Protein AF-A0A7I9VSR7-F1 (afdb_monomer)

Secondary structure (DSSP, 8-state):
-HHHHHHHHHHHHHHHHHTT-HHHHHHHHHHHHHHHHHHHHTTPPPPHHHHHHHHHHHHHHHHHHHHHHHHHHHHHHHHHHHHHHHHHHT--

Solvent-accessible surface area (backbone atoms only — not comparable to full-atom values): 4856 Å² total; per-residue (Å²): 108,66,62,57,53,34,45,53,19,38,52,48,17,33,53,20,33,72,71,68,34,62,69,5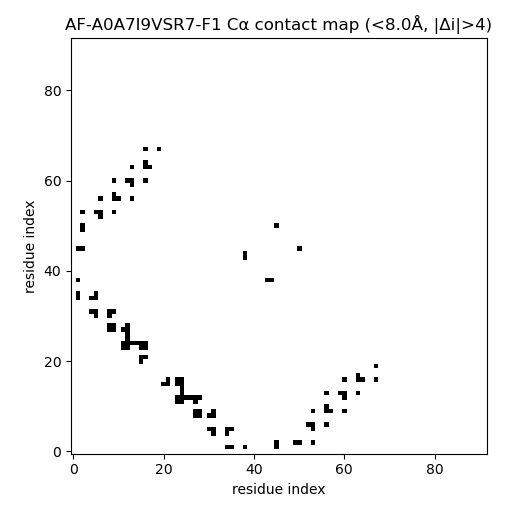4,20,51,52,21,49,53,50,27,51,49,47,51,52,53,31,58,77,69,67,61,79,79,51,73,70,55,49,53,55,46,50,53,41,49,53,49,33,53,53,34,50,51,51,51,48,51,54,49,53,52,50,50,52,51,52,52,49,52,52,50,52,54,53,59,72,68,52,132

pLDDT: mean 81.01, std 5.46, range [55.56, 88.75]

Radius of gyration: 19.35 Å; Cα contacts (8 Å, |Δi|>4): 62; chains: 1; bounding box: 49×17×58 Å

Sequence (92 aa):
MIAEALAGALERAATALEAGDAPGAAAAMGEASRACQEAEARGERVAPAALAELTALHARCGQSAARARATLEQALESAGAARRAVSAYRRP

Organism: NCBI:txid2590199

Structure (mmCIF, N/CA/C/O backbone):
data_AF-A0A7I9VSR7-F1
#
_entry.id   AF-A0A7I9VSR7-F1
#
loop_
_atom_site.group_PDB
_atom_site.id
_atom_site.type_symbol
_atom_site.label_atom_id
_atom_site.label_alt_id
_atom_site.label_comp_id
_atom_site.label_asym_id
_atom_site.label_entity_id
_atom_site.label_seq_id
_atom_site.pdbx_PDB_ins_code
_atom_site.Cartn_x
_atom_site.Cartn_y
_atom_site.Cartn_z
_atom_site.occupancy
_atom_site.B_iso_or_equiv
_atom_site.auth_seq_id
_atom_site.auth_comp_id
_atom_site.auth_asym_id
_atom_site.auth_atom_id
_atom_site.pdbx_PDB_model_num
ATOM 1 N N . MET A 1 1 ? -13.933 8.492 13.724 1.00 64.12 1 MET A N 1
ATOM 2 C CA . MET A 1 1 ? -12.853 9.472 13.489 1.00 64.12 1 MET A CA 1
ATOM 3 C C . MET A 1 1 ? -11.544 8.839 13.034 1.00 64.12 1 MET A C 1
ATOM 5 O O . MET A 1 1 ? -11.220 9.016 11.870 1.00 64.12 1 MET A O 1
ATOM 9 N N . ILE A 1 2 ? -10.796 8.085 13.853 1.00 74.12 2 ILE A N 1
ATOM 10 C CA . ILE A 1 2 ? -9.491 7.548 13.398 1.00 74.12 2 ILE A CA 1
ATOM 11 C C . ILE A 1 2 ? -9.615 6.511 12.278 1.00 74.12 2 ILE A C 1
ATOM 13 O O . ILE A 1 2 ? -8.879 6.590 11.300 1.00 74.12 2 ILE A O 1
ATOM 17 N N . ALA A 1 3 ? -10.583 5.596 12.372 1.00 74.44 3 ALA A N 1
ATOM 18 C CA . ALA A 1 3 ? -10.827 4.601 11.327 1.00 74.44 3 ALA A CA 1
ATOM 19 C C . ALA A 1 3 ? -11.147 5.233 9.959 1.00 74.44 3 ALA A C 1
ATOM 21 O O . ALA A 1 3 ? -10.636 4.776 8.945 1.00 74.44 3 ALA A O 1
ATOM 22 N N . GLU A 1 4 ? -11.929 6.316 9.935 1.00 79.38 4 GLU A N 1
ATOM 23 C CA . GLU A 1 4 ? -12.299 7.026 8.701 1.00 79.38 4 GLU A CA 1
ATOM 24 C C . GLU A 1 4 ? -11.103 7.771 8.099 1.00 79.38 4 GLU A C 1
ATOM 26 O O . GLU A 1 4 ? -10.889 7.727 6.889 1.00 79.38 4 GLU A O 1
ATOM 31 N N . ALA A 1 5 ? -10.287 8.418 8.940 1.00 80.25 5 ALA A N 1
ATOM 32 C CA . ALA A 1 5 ? -9.072 9.096 8.494 1.00 80.25 5 ALA A CA 1
ATOM 33 C C . ALA A 1 5 ? -8.065 8.106 7.887 1.00 80.25 5 ALA A C 1
ATOM 35 O O . ALA A 1 5 ? -7.487 8.375 6.832 1.00 80.25 5 ALA A O 1
ATOM 36 N N . LEU A 1 6 ? -7.897 6.941 8.521 1.00 82.69 6 LEU A N 1
ATOM 37 C CA . LEU A 1 6 ? -7.026 5.878 8.030 1.00 82.69 6 LEU A CA 1
ATOM 38 C C . LEU A 1 6 ? -7.563 5.237 6.748 1.00 82.69 6 LEU A C 1
ATOM 40 O O . LEU A 1 6 ? -6.800 5.041 5.806 1.00 82.69 6 LEU A O 1
ATOM 44 N N . ALA A 1 7 ? -8.865 4.949 6.690 1.00 83.81 7 ALA A N 1
ATOM 45 C CA . ALA A 1 7 ? -9.499 4.393 5.501 1.00 83.81 7 ALA A CA 1
ATOM 46 C C . ALA A 1 7 ? -9.342 5.343 4.305 1.00 83.81 7 ALA A C 1
ATOM 48 O O . ALA A 1 7 ? -8.869 4.925 3.250 1.00 83.81 7 ALA A O 1
ATOM 49 N N . GLY A 1 8 ? -9.612 6.638 4.498 1.00 84.69 8 GLY A N 1
ATOM 50 C CA . GLY A 1 8 ? -9.444 7.645 3.452 1.00 84.69 8 GLY A CA 1
ATOM 51 C C . GLY A 1 8 ? -7.991 7.810 2.993 1.00 84.69 8 GLY A C 1
ATOM 52 O O . GLY A 1 8 ? -7.736 7.979 1.802 1.00 84.69 8 GLY A O 1
ATOM 53 N N . ALA A 1 9 ? -7.022 7.733 3.909 1.00 85.62 9 ALA A N 1
ATOM 54 C CA . ALA A 1 9 ? -5.605 7.789 3.557 1.00 85.62 9 ALA A CA 1
ATOM 55 C C . ALA A 1 9 ? -5.154 6.542 2.773 1.00 85.62 9 ALA A C 1
ATOM 57 O O . ALA A 1 9 ? -4.475 6.664 1.753 1.00 85.62 9 ALA A O 1
ATOM 58 N N . LEU A 1 10 ? -5.577 5.343 3.186 1.00 85.25 10 LEU A N 1
ATOM 59 C CA . LEU A 1 10 ? -5.268 4.108 2.462 1.00 85.25 10 LEU A CA 1
ATOM 60 C C . LEU A 1 10 ? -5.948 4.059 1.085 1.00 85.25 10 LEU A C 1
ATOM 62 O O . LEU A 1 10 ? -5.348 3.585 0.123 1.00 85.25 10 LEU A O 1
ATOM 66 N N . GLU A 1 11 ? -7.165 4.582 0.956 1.00 88.56 11 GLU A N 1
ATOM 67 C CA . GLU A 1 11 ? -7.875 4.645 -0.322 1.00 88.56 11 GLU A CA 1
ATOM 68 C C . GLU A 1 11 ? -7.206 5.613 -1.310 1.00 88.56 11 GLU A C 1
ATOM 70 O O . GLU A 1 11 ? -6.998 5.266 -2.480 1.00 88.56 11 GLU A O 1
ATOM 75 N N . ARG A 1 12 ? -6.768 6.789 -0.835 1.00 86.56 12 ARG A N 1
ATOM 76 C CA . ARG A 1 12 ? -5.950 7.715 -1.637 1.00 86.56 12 ARG A CA 1
ATOM 77 C C . ARG A 1 12 ? -4.640 7.070 -2.075 1.00 86.56 12 ARG A C 1
ATOM 79 O O . ARG A 1 12 ? -4.258 7.198 -3.235 1.00 86.56 12 ARG A O 1
ATOM 86 N N . ALA A 1 13 ? -3.976 6.345 -1.178 1.00 83.75 13 ALA A N 1
ATOM 87 C CA . ALA A 1 13 ? -2.726 5.674 -1.505 1.00 83.75 13 ALA A CA 1
ATOM 88 C C . ALA A 1 13 ? -2.914 4.561 -2.545 1.00 83.75 13 ALA A C 1
ATOM 90 O O . ALA A 1 13 ? -2.132 4.475 -3.489 1.00 83.75 13 ALA A O 1
ATOM 91 N N . ALA A 1 14 ? -3.963 3.743 -2.414 1.00 80.69 14 ALA A N 1
ATOM 92 C CA . ALA A 1 14 ? -4.297 2.718 -3.400 1.00 80.69 14 ALA A CA 1
ATOM 93 C C . ALA A 1 14 ? -4.561 3.336 -4.781 1.00 80.69 14 ALA A C 1
ATOM 95 O O . ALA A 1 14 ? -4.012 2.868 -5.776 1.00 80.69 14 ALA A O 1
ATOM 96 N N . THR A 1 15 ? -5.330 4.427 -4.822 1.00 88.12 15 THR A N 1
ATOM 97 C CA . THR A 1 15 ? -5.654 5.155 -6.057 1.00 88.12 15 THR A CA 1
ATOM 98 C C . THR A 1 15 ? -4.406 5.757 -6.707 1.00 88.12 15 THR A C 1
ATOM 100 O O . THR A 1 15 ? -4.206 5.619 -7.912 1.00 88.12 15 THR A O 1
ATOM 103 N N . ALA A 1 16 ? -3.525 6.381 -5.920 1.00 84.50 16 ALA A N 1
ATOM 104 C CA . ALA A 1 16 ? -2.278 6.949 -6.426 1.00 84.50 16 ALA A CA 1
ATOM 105 C C . ALA A 1 16 ? -1.332 5.862 -6.967 1.00 84.50 16 ALA A C 1
ATOM 107 O O . ALA A 1 16 ? -0.760 6.024 -8.043 1.00 84.50 16 ALA A O 1
ATOM 108 N N . LEU A 1 17 ? -1.227 4.714 -6.286 1.00 81.94 17 LEU A N 1
ATOM 109 C CA . LEU A 1 17 ? -0.455 3.569 -6.782 1.00 81.94 17 LEU A CA 1
ATOM 110 C C . LEU A 1 17 ? -1.030 3.004 -8.086 1.00 81.94 17 LEU A C 1
ATOM 112 O O . LEU A 1 17 ? -0.269 2.680 -8.994 1.00 81.94 17 LEU A O 1
ATOM 116 N N . GLU A 1 18 ? -2.355 2.899 -8.196 1.00 83.38 18 GLU A N 1
ATOM 117 C CA . GLU A 1 18 ? -3.040 2.465 -9.422 1.00 83.38 18 GLU A CA 1
ATOM 118 C C . GLU A 1 18 ? -2.808 3.439 -10.588 1.00 83.38 18 GLU A C 1
ATOM 120 O O . GLU A 1 18 ? -2.676 3.005 -11.731 1.00 83.38 18 GLU A O 1
ATOM 125 N N . ALA A 1 19 ? -2.682 4.736 -10.298 1.00 85.88 19 ALA A N 1
ATOM 126 C CA . ALA A 1 19 ? -2.350 5.772 -11.273 1.00 85.88 19 ALA A CA 1
ATOM 127 C C . ALA A 1 19 ? -0.842 5.879 -11.593 1.00 85.88 19 ALA A C 1
ATOM 129 O O . ALA A 1 19 ? -0.460 6.646 -12.475 1.00 85.88 19 ALA A O 1
ATOM 130 N N . GLY A 1 20 ? 0.026 5.142 -10.889 1.00 82.94 20 GLY A N 1
ATOM 131 C CA . GLY A 1 20 ? 1.484 5.270 -11.014 1.00 82.94 20 GLY A CA 1
ATOM 132 C C . GLY A 1 20 ? 2.067 6.542 -10.378 1.00 82.94 20 GLY A C 1
ATOM 133 O O . GLY A 1 20 ? 3.231 6.868 -10.610 1.00 82.94 20 GLY A O 1
ATOM 134 N N . ASP A 1 21 ? 1.290 7.252 -9.560 1.00 86.69 21 ASP A N 1
ATOM 135 C CA . ASP A 1 21 ? 1.703 8.444 -8.818 1.00 86.69 21 ASP A CA 1
ATOM 136 C C . ASP A 1 21 ? 2.396 8.051 -7.503 1.00 86.69 21 ASP A C 1
ATOM 138 O O . ASP A 1 21 ? 1.797 7.995 -6.424 1.00 86.69 21 ASP A O 1
ATOM 142 N N . ALA A 1 22 ? 3.692 7.748 -7.594 1.00 79.06 22 ALA A N 1
ATOM 143 C CA . ALA A 1 22 ? 4.502 7.397 -6.428 1.00 79.06 22 ALA A CA 1
ATOM 144 C C . ALA A 1 22 ? 4.578 8.521 -5.363 1.00 79.06 22 ALA A C 1
ATOM 146 O O . ALA A 1 22 ? 4.459 8.199 -4.176 1.00 79.06 22 ALA A O 1
ATOM 147 N N . PRO A 1 23 ? 4.736 9.816 -5.720 1.00 83.06 23 PRO A N 1
ATOM 148 C CA . PRO A 1 23 ? 4.650 10.915 -4.755 1.00 83.06 23 PRO A CA 1
ATOM 149 C C . PRO A 1 23 ? 3.307 10.984 -4.016 1.00 83.06 23 PRO A C 1
ATOM 151 O O . PRO A 1 23 ? 3.298 11.097 -2.788 1.00 83.06 23 PRO A O 1
ATOM 154 N N . GLY A 1 24 ? 2.185 10.869 -4.733 1.00 82.88 24 GLY A N 1
ATOM 155 C CA . GLY A 1 24 ? 0.848 10.869 -4.133 1.00 82.88 24 GLY A CA 1
ATOM 156 C C . GLY A 1 24 ? 0.625 9.680 -3.198 1.00 82.88 24 GLY A C 1
ATOM 157 O O . GLY A 1 24 ? 0.113 9.842 -2.088 1.00 82.88 24 GLY A O 1
ATOM 158 N N . ALA A 1 25 ? 1.098 8.494 -3.590 1.00 84.06 25 ALA A N 1
ATOM 159 C CA . ALA A 1 25 ? 1.043 7.300 -2.752 1.00 84.06 25 ALA A CA 1
ATOM 160 C C . ALA A 1 25 ? 1.861 7.458 -1.460 1.00 84.06 25 ALA A C 1
ATOM 162 O O . ALA A 1 25 ? 1.390 7.096 -0.379 1.00 84.06 25 ALA A O 1
ATOM 163 N N . ALA A 1 26 ? 3.066 8.029 -1.552 1.00 78.06 26 ALA A N 1
ATOM 164 C CA . ALA A 1 26 ? 3.930 8.274 -0.400 1.00 78.06 26 ALA A CA 1
ATOM 165 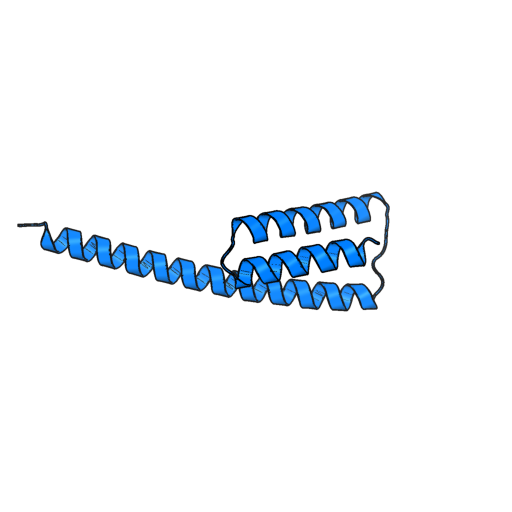C C . ALA A 1 26 ? 3.321 9.294 0.576 1.00 78.06 26 ALA A C 1
ATOM 167 O O . ALA A 1 26 ? 3.360 9.079 1.789 1.00 78.06 26 ALA A O 1
ATOM 168 N N . ALA A 1 27 ? 2.721 10.372 0.062 1.00 85.50 27 ALA A N 1
ATOM 169 C CA . ALA A 1 27 ? 2.036 11.368 0.883 1.00 85.50 27 ALA A CA 1
ATOM 170 C C . ALA A 1 27 ? 0.862 10.747 1.658 1.00 85.50 27 ALA A C 1
ATOM 172 O O . ALA A 1 27 ? 0.787 10.879 2.881 1.00 85.50 27 ALA A O 1
ATOM 173 N N . ALA A 1 28 ? 0.006 9.988 0.970 1.00 87.94 28 ALA A N 1
ATOM 174 C CA . ALA A 1 28 ? -1.151 9.330 1.571 1.00 87.94 28 ALA A CA 1
ATOM 175 C C . ALA A 1 28 ? -0.756 8.259 2.611 1.00 87.94 28 ALA A C 1
ATOM 177 O O . ALA A 1 28 ? -1.361 8.167 3.679 1.00 87.94 28 ALA A O 1
ATOM 178 N N . MET A 1 29 ? 0.316 7.500 2.365 1.00 82.56 29 MET A N 1
ATOM 179 C CA . MET A 1 29 ? 0.881 6.570 3.355 1.00 82.56 29 MET A CA 1
ATOM 180 C C . MET A 1 29 ? 1.461 7.296 4.578 1.00 82.56 29 MET A C 1
ATOM 182 O O . MET A 1 29 ? 1.315 6.828 5.709 1.00 82.56 29 MET A O 1
ATOM 186 N N . GLY A 1 30 ? 2.081 8.462 4.375 1.00 82.75 30 GLY A N 1
ATOM 187 C CA . GLY A 1 30 ? 2.557 9.320 5.459 1.00 82.75 30 GLY A CA 1
ATOM 188 C C . GLY A 1 30 ? 1.423 9.837 6.349 1.00 82.75 30 GLY A C 1
ATOM 189 O O . GLY A 1 30 ? 1.569 9.864 7.570 1.00 82.75 30 GLY A O 1
ATOM 190 N N . GLU A 1 31 ? 0.283 10.199 5.757 1.00 87.69 31 GLU A N 1
ATOM 191 C CA . GLU A 1 31 ? -0.932 10.588 6.485 1.00 87.69 31 GLU A CA 1
ATOM 192 C C . GLU A 1 31 ? -1.523 9.421 7.283 1.00 87.69 31 GLU A C 1
ATOM 194 O O . GLU A 1 31 ? -1.834 9.591 8.462 1.00 87.69 31 GLU A O 1
ATOM 199 N N . ALA A 1 32 ? -1.609 8.225 6.687 1.00 83.44 32 ALA A N 1
ATOM 200 C CA . ALA A 1 32 ? -2.076 7.022 7.379 1.00 83.44 32 ALA A CA 1
ATOM 201 C C . ALA A 1 32 ? -1.198 6.692 8.601 1.00 83.44 32 ALA A C 1
ATOM 203 O O . ALA A 1 32 ? -1.713 6.412 9.682 1.00 83.44 32 ALA A O 1
ATOM 204 N N . SER A 1 33 ? 0.128 6.788 8.452 1.00 81.56 33 SER A N 1
ATOM 205 C CA . SER A 1 33 ? 1.082 6.564 9.545 1.00 81.56 33 SER A CA 1
ATOM 206 C C . SER A 1 33 ? 0.917 7.586 10.675 1.00 81.56 33 SER A C 1
ATOM 208 O O . SER A 1 33 ? 0.901 7.219 11.850 1.00 81.56 33 SER A O 1
ATOM 210 N N . ARG A 1 34 ? 0.706 8.865 10.334 1.00 84.31 34 ARG A N 1
ATOM 211 C CA . ARG A 1 34 ? 0.440 9.925 11.319 1.00 84.31 34 ARG A CA 1
ATOM 212 C C . ARG A 1 34 ? -0.866 9.679 12.078 1.00 84.31 34 ARG A C 1
ATOM 214 O O . ARG A 1 34 ? -0.878 9.765 13.301 1.00 84.31 34 ARG A O 1
ATOM 221 N N . ALA A 1 35 ? -1.930 9.294 11.372 1.00 83.25 35 ALA A N 1
ATOM 222 C CA . ALA A 1 35 ? -3.211 8.951 11.986 1.00 83.25 35 ALA A CA 1
ATOM 223 C C . ALA A 1 35 ? -3.094 7.750 12.946 1.00 83.25 35 ALA A C 1
ATOM 225 O O . ALA A 1 35 ? -3.682 7.781 14.025 1.00 83.25 35 ALA A O 1
ATOM 226 N N . CYS A 1 36 ? -2.293 6.731 12.603 1.00 81.62 36 CYS A N 1
ATOM 227 C CA . CYS A 1 36 ? -1.980 5.619 13.509 1.00 81.62 36 CYS A CA 1
ATOM 228 C C . CYS A 1 36 ? -1.253 6.092 14.775 1.00 81.62 36 CYS A C 1
ATOM 230 O O . CYS A 1 36 ? -1.644 5.721 15.877 1.00 81.62 36 CYS A O 1
ATOM 232 N N . GLN A 1 37 ? -0.212 6.915 14.627 1.00 81.38 37 GLN A N 1
ATOM 233 C CA . GLN A 1 37 ? 0.574 7.416 15.761 1.00 81.38 37 GLN A CA 1
ATOM 234 C C . GLN A 1 37 ? -0.271 8.287 16.698 1.00 81.38 37 GLN A C 1
ATOM 236 O O . GLN A 1 37 ? -0.169 8.173 17.917 1.00 81.38 37 GLN A O 1
ATOM 241 N N . GLU A 1 38 ? -1.148 9.128 16.145 1.00 84.25 38 GLU A N 1
ATOM 242 C CA . GLU A 1 38 ? -2.102 9.907 16.936 1.00 84.25 38 GLU A CA 1
ATOM 243 C C . GLU A 1 38 ? -3.108 9.014 17.673 1.00 84.25 38 GLU A C 1
ATOM 245 O O . GLU A 1 38 ? -3.441 9.297 18.824 1.00 84.25 38 GLU A O 1
ATOM 250 N N . ALA A 1 39 ? -3.569 7.930 17.040 1.00 82.94 39 ALA A N 1
ATOM 251 C CA . ALA A 1 39 ? -4.451 6.949 17.671 1.00 82.94 39 ALA A CA 1
ATOM 252 C C . ALA A 1 39 ? -3.792 6.272 18.864 1.00 82.94 39 ALA A C 1
ATOM 254 O O . ALA A 1 39 ? -4.381 6.187 19.941 1.00 82.94 39 ALA A O 1
ATOM 255 N N . GLU A 1 40 ? -2.552 5.831 18.669 1.00 80.31 40 GLU A N 1
ATOM 256 C CA . GLU A 1 40 ? -1.750 5.182 19.694 1.00 80.31 40 GLU A CA 1
ATOM 257 C C . GLU A 1 40 ? -1.487 6.132 20.867 1.00 80.31 40 GLU A C 1
ATOM 259 O O . GLU A 1 40 ? -1.725 5.769 22.019 1.00 80.31 40 GLU A O 1
ATOM 264 N N . ALA A 1 41 ? -1.114 7.384 20.583 1.00 82.62 41 ALA A N 1
ATOM 265 C CA . ALA A 1 41 ? -0.893 8.409 21.602 1.00 82.62 41 ALA A CA 1
ATOM 266 C C . ALA A 1 41 ? -2.162 8.747 22.408 1.00 82.62 41 ALA A C 1
ATOM 268 O O . ALA A 1 41 ? -2.070 9.101 23.584 1.00 82.62 41 ALA A O 1
ATOM 269 N N . ARG A 1 42 ? -3.348 8.629 21.796 1.00 86.19 42 ARG A N 1
ATOM 270 C CA . ARG A 1 42 ? -4.650 8.830 22.458 1.00 86.19 42 ARG A CA 1
ATOM 271 C C . ARG A 1 42 ? -5.189 7.563 23.134 1.00 86.19 42 ARG A C 1
ATOM 273 O O . ARG A 1 42 ? -6.216 7.634 23.806 1.00 86.19 42 ARG A O 1
ATOM 280 N N . GLY A 1 43 ? -4.525 6.414 22.973 1.00 82.81 43 GLY A N 1
ATOM 281 C CA . GLY A 1 43 ? -5.005 5.120 23.465 1.00 82.81 43 GLY A CA 1
ATOM 282 C C . GLY A 1 43 ? -6.286 4.640 22.774 1.00 82.81 43 GLY A C 1
ATOM 283 O O . GLY A 1 43 ? -7.024 3.825 23.334 1.00 82.81 43 GLY A O 1
ATOM 284 N N . GLU A 1 44 ? -6.580 5.150 21.575 1.00 83.31 44 GLU A N 1
ATOM 285 C CA . GLU A 1 44 ? -7.773 4.775 20.824 1.00 83.31 44 GLU A CA 1
ATOM 286 C C . GLU A 1 44 ? -7.651 3.338 20.308 1.00 83.31 44 GLU A C 1
ATOM 288 O O . GLU A 1 44 ? -6.648 2.936 19.717 1.00 83.31 44 GLU A O 1
ATOM 293 N N . ARG A 1 45 ? -8.707 2.545 20.515 1.00 78.06 45 ARG A N 1
ATOM 294 C CA . ARG A 1 45 ? -8.806 1.190 19.967 1.00 78.06 45 ARG A CA 1
ATOM 295 C C . ARG A 1 45 ? -9.687 1.187 18.730 1.00 78.06 45 ARG A C 1
ATOM 297 O O . ARG A 1 45 ? -10.796 1.716 18.741 1.00 78.06 45 ARG A O 1
ATOM 304 N N . VAL A 1 46 ? -9.207 0.529 17.681 1.00 77.88 46 VAL A N 1
ATOM 305 C CA . VAL A 1 46 ? -9.963 0.322 16.444 1.00 77.88 46 VAL A CA 1
ATOM 306 C C . VAL A 1 46 ? -10.988 -0.791 16.659 1.00 77.88 46 VAL A C 1
ATOM 308 O O . VAL A 1 46 ? -10.657 -1.869 17.154 1.00 77.88 46 VAL A O 1
ATOM 311 N N . ALA A 1 47 ? -12.243 -0.534 16.289 1.00 81.56 47 ALA A N 1
ATOM 312 C CA . ALA A 1 47 ? -13.297 -1.540 16.348 1.00 81.56 47 ALA A CA 1
ATOM 313 C C . ALA A 1 47 ? -13.010 -2.699 15.3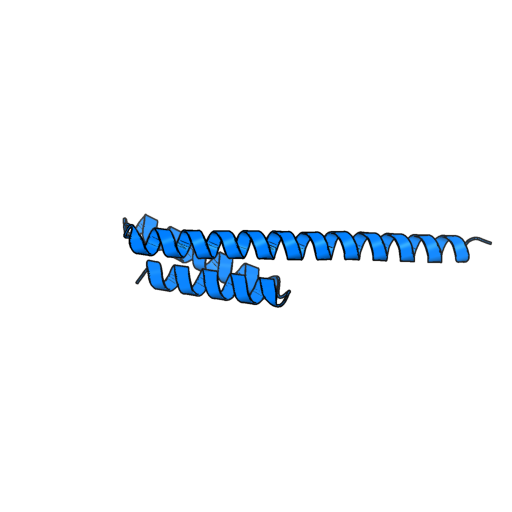66 1.00 81.56 47 ALA A C 1
ATOM 315 O O . ALA A 1 47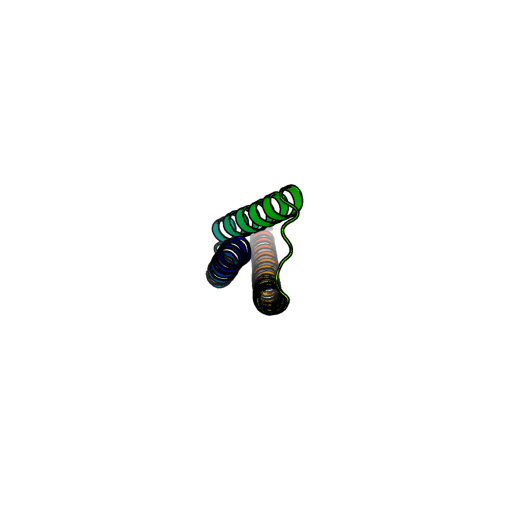 ? -12.492 -2.448 14.276 1.00 81.56 47 ALA A O 1
ATOM 316 N N . PRO A 1 48 ? -13.398 -3.951 15.678 1.00 78.06 48 PRO A N 1
ATOM 317 C CA . PRO A 1 48 ? -13.112 -5.105 14.819 1.00 78.06 48 PRO A CA 1
ATOM 318 C C . PRO A 1 48 ? -13.603 -4.958 13.369 1.00 78.06 48 PRO A C 1
ATOM 320 O O . PRO A 1 48 ? -12.908 -5.367 12.445 1.00 78.06 48 PRO A O 1
ATOM 323 N N . ALA A 1 49 ? -14.769 -4.333 13.160 1.00 77.88 49 ALA A N 1
ATOM 324 C CA . ALA A 1 49 ? -15.314 -4.080 11.823 1.00 77.88 49 ALA A CA 1
ATOM 325 C C . ALA A 1 49 ? -14.431 -3.116 11.009 1.00 77.88 49 ALA A C 1
ATOM 327 O O . ALA A 1 49 ? -14.065 -3.418 9.877 1.00 77.88 49 ALA A O 1
ATOM 328 N N . ALA A 1 50 ? -14.004 -2.009 11.621 1.00 79.81 50 ALA A N 1
ATOM 329 C CA . ALA A 1 50 ? -13.085 -1.062 10.997 1.00 79.81 50 ALA A CA 1
ATOM 330 C C . ALA A 1 50 ? -11.715 -1.698 10.713 1.00 79.81 50 ALA A C 1
ATOM 332 O O . ALA A 1 50 ? -11.100 -1.431 9.686 1.00 79.81 50 ALA A O 1
ATOM 333 N N . LEU A 1 51 ? -11.237 -2.586 11.589 1.00 80.62 51 LEU A N 1
ATOM 334 C CA . LEU A 1 51 ? -9.974 -3.292 11.376 1.00 80.62 51 LEU A CA 1
ATOM 335 C C . LEU A 1 51 ? -10.013 -4.179 10.120 1.00 80.62 51 LEU A C 1
ATOM 337 O O . LEU A 1 51 ? -9.023 -4.246 9.389 1.00 80.62 51 LEU A O 1
ATOM 341 N N . ALA A 1 52 ? -11.146 -4.831 9.844 1.00 77.19 52 ALA A N 1
ATOM 342 C CA . ALA A 1 52 ? -11.321 -5.641 8.641 1.00 77.19 52 ALA A CA 1
ATOM 343 C C . ALA A 1 52 ? -11.233 -4.789 7.360 1.00 77.19 52 ALA A C 1
ATOM 345 O O . ALA A 1 52 ? -10.518 -5.159 6.427 1.00 77.19 52 ALA A O 1
ATOM 346 N N . GLU A 1 53 ? -11.885 -3.622 7.342 1.00 80.50 53 GLU A N 1
ATOM 347 C CA . GLU A 1 53 ? -11.824 -2.676 6.216 1.00 80.50 53 GLU A CA 1
ATOM 348 C C . GLU A 1 53 ? -10.399 -2.162 5.976 1.00 80.50 53 GLU A C 1
ATOM 350 O O . GLU A 1 53 ? -9.895 -2.196 4.850 1.00 80.50 53 GLU A O 1
ATOM 355 N N . LEU A 1 54 ? -9.703 -1.765 7.044 1.00 79.44 54 LEU A N 1
ATOM 356 C CA . LEU A 1 54 ? -8.314 -1.306 6.970 1.00 79.44 54 LEU A CA 1
ATOM 357 C C . LEU A 1 54 ? -7.368 -2.401 6.472 1.00 79.44 54 LEU A C 1
ATOM 359 O O . LEU A 1 54 ? -6.462 -2.126 5.686 1.00 79.44 54 LEU A O 1
ATOM 363 N N . THR A 1 55 ? -7.600 -3.650 6.878 1.00 81.12 55 THR A N 1
ATOM 364 C CA . THR A 1 55 ? -6.813 -4.803 6.419 1.00 81.12 55 TH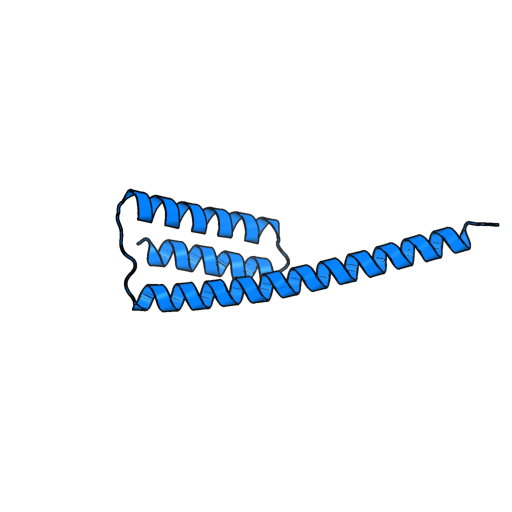R A CA 1
ATOM 365 C C . THR A 1 55 ? -6.999 -5.036 4.919 1.00 81.12 55 THR A C 1
ATOM 367 O O . THR A 1 55 ? -6.021 -5.258 4.203 1.00 81.12 55 THR A O 1
ATOM 370 N N . ALA A 1 56 ? -8.234 -4.936 4.416 1.00 79.25 56 ALA A N 1
ATOM 371 C CA . ALA A 1 56 ? -8.521 -5.067 2.990 1.00 79.25 56 ALA A CA 1
ATOM 372 C C . ALA A 1 56 ? -7.862 -3.946 2.165 1.00 79.25 56 ALA A C 1
ATOM 374 O O . ALA A 1 56 ? -7.231 -4.213 1.137 1.00 79.25 56 ALA A O 1
ATOM 375 N N . LEU A 1 57 ? -7.940 -2.701 2.644 1.00 79.44 57 LEU A N 1
ATOM 376 C CA . LEU A 1 57 ? -7.290 -1.551 2.011 1.00 79.44 57 LEU A CA 1
ATOM 377 C C . LEU A 1 57 ? -5.760 -1.680 2.008 1.00 79.44 57 LEU A C 1
ATOM 379 O O . LEU A 1 57 ? -5.117 -1.408 0.991 1.00 79.44 57 LEU A O 1
ATOM 383 N N . HIS A 1 58 ? -5.172 -2.157 3.106 1.00 79.75 58 HIS A N 1
ATOM 384 C CA . HIS A 1 58 ? -3.738 -2.423 3.185 1.00 79.75 58 HIS A CA 1
ATOM 385 C C . HIS A 1 58 ? -3.303 -3.509 2.190 1.00 79.75 58 HIS A C 1
ATOM 387 O O . HIS A 1 58 ? -2.320 -3.333 1.469 1.00 79.75 58 HIS A O 1
ATOM 393 N N . ALA A 1 59 ? -4.067 -4.601 2.081 1.00 78.56 59 ALA A N 1
ATOM 394 C CA . ALA A 1 59 ? -3.797 -5.662 1.114 1.00 78.56 59 ALA A CA 1
ATOM 395 C C . ALA A 1 59 ? -3.840 -5.148 -0.336 1.00 78.56 59 ALA A C 1
ATOM 397 O O . ALA A 1 59 ? -2.978 -5.504 -1.143 1.00 78.56 59 ALA A O 1
ATOM 398 N N . ARG A 1 60 ? -4.799 -4.271 -0.664 1.00 83.06 60 ARG A N 1
ATOM 399 C CA . ARG A 1 60 ? -4.886 -3.621 -1.981 1.00 83.06 60 ARG A CA 1
ATOM 400 C C . ARG A 1 60 ? -3.672 -2.729 -2.252 1.00 83.06 60 ARG A C 1
ATOM 402 O O . ARG A 1 60 ? -3.064 -2.853 -3.311 1.00 83.06 60 ARG A O 1
ATOM 409 N N . CYS A 1 61 ? -3.256 -1.910 -1.283 1.00 78.19 61 CYS A N 1
ATOM 410 C CA . CYS A 1 61 ? -2.032 -1.108 -1.396 1.00 78.19 61 CYS A CA 1
ATOM 411 C C . CYS A 1 61 ? -0.794 -1.986 -1.644 1.00 78.19 61 CYS A C 1
ATOM 413 O O . CYS A 1 61 ? 0.013 -1.673 -2.517 1.00 78.19 61 CYS A O 1
ATOM 415 N N . GLY A 1 62 ? -0.666 -3.111 -0.930 1.00 78.31 62 GLY A N 1
ATOM 416 C CA . GLY A 1 62 ? 0.429 -4.066 -1.119 1.00 78.31 62 GLY A CA 1
ATOM 417 C C . GLY A 1 62 ? 0.468 -4.665 -2.529 1.00 78.31 62 GLY A C 1
ATOM 418 O O . GLY A 1 62 ? 1.532 -4.731 -3.145 1.00 78.31 62 GLY A O 1
ATOM 419 N N . GLN A 1 63 ? -0.691 -5.035 -3.081 1.00 83.50 63 GLN A N 1
ATOM 420 C CA . GLN A 1 63 ? -0.796 -5.530 -4.458 1.00 83.50 63 GLN A CA 1
ATOM 421 C C . GLN A 1 63 ? -0.418 -4.458 -5.488 1.00 83.50 63 GLN A C 1
ATOM 423 O O . GLN A 1 63 ? 0.343 -4.741 -6.416 1.00 83.50 63 GLN A O 1
ATOM 428 N N . SER A 1 64 ? -0.906 -3.226 -5.323 1.00 77.69 64 SER A N 1
ATOM 429 C CA . SER A 1 64 ? -0.590 -2.122 -6.236 1.00 77.69 64 SER A CA 1
ATOM 430 C C . SER A 1 64 ? 0.890 -1.733 -6.170 1.00 77.69 64 SER A C 1
ATOM 432 O O . SER A 1 64 ? 1.512 -1.529 -7.210 1.00 77.69 64 SER A O 1
ATOM 434 N N . ALA A 1 65 ? 1.497 -1.731 -4.979 1.00 76.06 65 ALA A N 1
ATOM 435 C CA . ALA A 1 65 ? 2.929 -1.495 -4.808 1.00 76.06 65 ALA A CA 1
ATOM 436 C C . ALA A 1 65 ? 3.785 -2.590 -5.469 1.00 76.06 65 ALA A C 1
ATOM 438 O O . ALA A 1 65 ? 4.774 -2.282 -6.134 1.00 76.06 65 ALA A O 1
ATOM 439 N N . ALA A 1 66 ? 3.389 -3.863 -5.343 1.00 81.62 66 ALA A N 1
ATOM 440 C CA . ALA A 1 66 ? 4.072 -4.972 -6.008 1.00 81.62 66 ALA A CA 1
ATOM 441 C C . ALA A 1 66 ? 4.016 -4.842 -7.540 1.00 81.62 66 ALA A C 1
ATOM 443 O O . ALA A 1 66 ? 5.032 -5.023 -8.211 1.00 81.62 66 ALA A O 1
ATOM 444 N N . ARG A 1 67 ? 2.854 -4.465 -8.093 1.00 82.75 67 ARG A N 1
ATOM 445 C CA . ARG A 1 67 ? 2.700 -4.193 -9.532 1.00 82.75 67 ARG A CA 1
ATOM 446 C C . ARG A 1 67 ? 3.563 -3.018 -9.981 1.00 82.75 67 ARG A C 1
ATOM 448 O O . ARG A 1 67 ? 4.296 -3.154 -10.953 1.00 82.75 67 ARG A O 1
ATOM 455 N N . ALA A 1 68 ? 3.521 -1.896 -9.261 1.00 78.00 68 ALA A N 1
ATOM 456 C CA . ALA A 1 68 ? 4.328 -0.719 -9.577 1.00 78.00 68 ALA A CA 1
ATOM 457 C C . ALA A 1 68 ? 5.830 -1.044 -9.574 1.00 78.00 68 ALA A C 1
ATOM 459 O O . ALA A 1 68 ? 6.557 -0.630 -10.47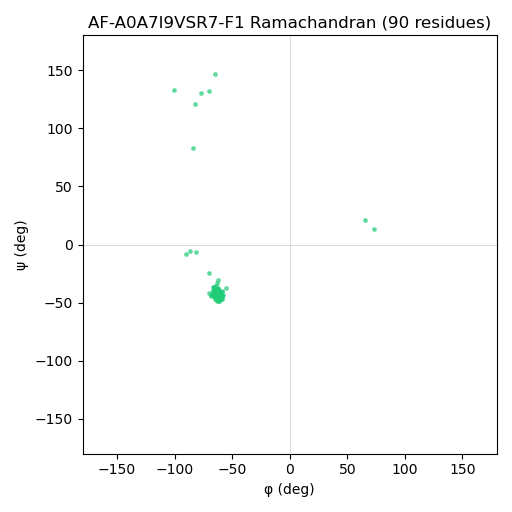6 1.00 78.00 68 ALA A O 1
ATOM 460 N N . ARG A 1 69 ? 6.287 -1.848 -8.604 1.00 82.50 69 ARG A N 1
ATOM 461 C CA . ARG A 1 69 ? 7.671 -2.323 -8.538 1.00 82.50 69 ARG A CA 1
ATOM 462 C C . ARG A 1 69 ? 8.042 -3.198 -9.735 1.00 82.50 69 ARG A C 1
ATOM 464 O O . ARG A 1 69 ? 9.072 -2.939 -10.345 1.00 82.50 69 ARG A O 1
ATOM 471 N N . ALA A 1 70 ? 7.211 -4.175 -10.094 1.00 84.94 70 ALA A N 1
ATOM 472 C CA . ALA A 1 70 ? 7.460 -5.036 -11.252 1.00 84.94 70 ALA A CA 1
ATOM 473 C C . ALA A 1 70 ? 7.540 -4.225 -12.558 1.00 84.94 70 ALA A C 1
ATOM 475 O O . ALA A 1 70 ? 8.451 -4.424 -13.360 1.00 84.94 70 ALA A O 1
ATOM 476 N N . THR A 1 71 ? 6.644 -3.248 -12.740 1.00 83.38 71 THR A N 1
ATOM 477 C CA . THR A 1 71 ? 6.686 -2.322 -13.881 1.00 83.38 71 THR A CA 1
ATOM 478 C C . THR A 1 71 ? 7.987 -1.519 -13.909 1.00 83.38 71 THR A C 1
ATOM 480 O O . THR A 1 71 ? 8.590 -1.354 -14.970 1.00 83.38 71 THR A O 1
ATOM 483 N N . LEU A 1 72 ? 8.447 -1.032 -12.753 1.00 82.00 72 LEU A N 1
ATOM 484 C CA . LEU A 1 72 ? 9.691 -0.272 -12.648 1.00 82.00 72 LEU A CA 1
ATOM 485 C C . LEU A 1 72 ? 10.921 -1.143 -12.950 1.00 82.00 72 LEU A C 1
ATOM 487 O O . LEU A 1 72 ? 11.804 -0.713 -13.690 1.00 82.00 72 LEU A O 1
ATOM 491 N N . GLU A 1 73 ? 10.967 -2.366 -12.419 1.00 87.12 73 GLU A N 1
ATOM 492 C CA . GLU A 1 73 ? 12.025 -3.348 -12.696 1.00 87.12 73 GLU A CA 1
ATOM 493 C C . GLU A 1 73 ? 12.099 -3.651 -14.201 1.00 87.12 73 GLU A C 1
ATOM 495 O O . GLU A 1 73 ? 13.167 -3.531 -14.805 1.00 87.12 73 GLU A O 1
ATOM 500 N N . GLN A 1 74 ? 10.955 -3.898 -14.844 1.00 86.31 74 GLN A N 1
ATOM 501 C CA . GLN A 1 74 ? 10.883 -4.154 -16.283 1.00 86.31 74 GLN A CA 1
ATOM 502 C C . GLN A 1 74 ? 11.310 -2.936 -17.124 1.00 86.31 74 GLN A C 1
ATOM 504 O O . GLN A 1 74 ? 12.032 -3.069 -18.119 1.00 86.31 74 GLN A O 1
ATOM 509 N N . ALA A 1 75 ? 10.921 -1.725 -16.713 1.00 83.56 75 ALA A N 1
ATOM 510 C CA . ALA A 1 75 ? 11.355 -0.493 -17.364 1.00 83.56 75 ALA A CA 1
ATOM 511 C C . ALA A 1 75 ? 12.877 -0.294 -17.247 1.00 83.56 75 ALA A C 1
ATOM 513 O O . ALA A 1 75 ? 13.531 0.030 -18.241 1.00 83.56 75 ALA A O 1
ATOM 514 N N . LEU A 1 76 ? 13.465 -0.550 -16.076 1.00 85.50 76 LEU A N 1
ATOM 515 C CA . LEU A 1 76 ? 14.913 -0.462 -15.864 1.00 85.50 76 LEU A CA 1
ATOM 516 C C . LEU A 1 76 ? 15.688 -1.497 -16.687 1.00 85.50 76 LEU A C 1
ATOM 518 O O . LEU A 1 76 ? 16.720 -1.162 -17.276 1.00 85.50 76 LEU A O 1
ATOM 522 N N . GLU A 1 77 ? 15.187 -2.728 -16.783 1.00 88.75 77 GLU A N 1
ATOM 523 C CA . GLU A 1 77 ? 15.774 -3.765 -17.634 1.00 88.75 77 GLU A CA 1
ATOM 524 C C . GLU A 1 77 ? 15.775 -3.351 -19.108 1.00 88.75 77 GLU A C 1
ATOM 526 O O . GLU A 1 77 ? 16.817 -3.432 -19.771 1.00 88.75 77 GLU A O 1
ATOM 531 N N . SER A 1 78 ? 14.643 -2.836 -19.604 1.00 86.00 78 SER A N 1
ATOM 532 C CA . SER A 1 78 ? 14.520 -2.349 -20.981 1.00 86.00 78 SER A CA 1
ATOM 533 C C . SER A 1 78 ? 15.454 -1.167 -21.265 1.00 86.00 78 SER A C 1
ATOM 535 O O . SER A 1 78 ? 16.157 -1.164 -22.277 1.00 86.00 78 SER A O 1
ATOM 537 N N . ALA A 1 79 ? 15.558 -0.207 -20.341 1.00 82.00 79 ALA A N 1
ATOM 538 C CA . ALA A 1 79 ? 16.446 0.945 -20.467 1.00 82.00 79 ALA A CA 1
ATOM 539 C C . ALA A 1 79 ? 17.924 0.523 -20.443 1.00 82.00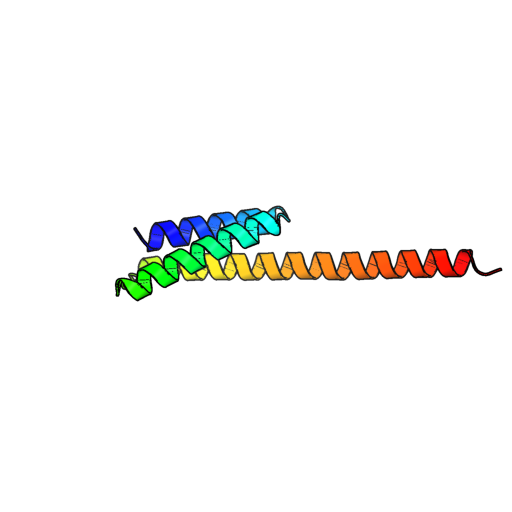 79 ALA A C 1
ATOM 541 O O . ALA A 1 79 ? 18.737 1.013 -21.233 1.00 82.00 79 ALA A O 1
ATOM 542 N N . GLY A 1 80 ? 18.280 -0.435 -19.581 1.00 83.62 80 GLY A N 1
ATOM 543 C CA . GLY A 1 80 ? 19.608 -1.040 -19.542 1.00 83.62 80 GLY A CA 1
ATOM 544 C C . GLY A 1 80 ? 19.950 -1.776 -20.840 1.00 83.62 80 GLY A C 1
ATOM 545 O O . GLY A 1 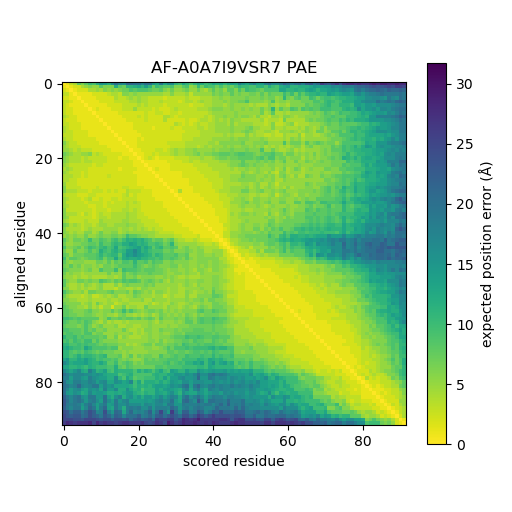80 ? 21.063 -1.631 -21.352 1.00 83.62 80 GLY A O 1
ATOM 546 N N . ALA A 1 81 ? 19.000 -2.525 -21.404 1.00 81.12 81 ALA A N 1
ATOM 547 C CA . ALA A 1 81 ? 19.162 -3.209 -22.684 1.00 81.12 81 ALA A CA 1
ATOM 548 C C . ALA A 1 81 ? 19.333 -2.219 -23.846 1.00 81.12 81 ALA A C 1
ATOM 550 O O . ALA A 1 81 ? 20.285 -2.351 -24.618 1.00 81.12 81 ALA A O 1
ATOM 551 N N . ALA A 1 82 ? 18.495 -1.181 -23.919 1.00 78.44 82 ALA A N 1
ATOM 552 C CA . ALA A 1 82 ? 18.595 -0.123 -24.923 1.00 78.44 82 ALA A CA 1
ATOM 553 C C . ALA A 1 82 ? 19.953 0.593 -24.850 1.00 78.44 82 ALA A C 1
ATOM 555 O O . ALA A 1 82 ? 20.628 0.774 -25.863 1.00 78.44 82 ALA A O 1
ATOM 556 N N . ARG A 1 83 ? 20.417 0.920 -23.638 1.00 79.25 83 ARG A N 1
ATOM 557 C CA . ARG A 1 83 ? 21.728 1.545 -23.428 1.00 79.25 83 ARG A CA 1
ATOM 558 C C . ARG A 1 83 ? 22.882 0.638 -23.864 1.00 79.25 83 ARG A C 1
ATOM 560 O O . ARG A 1 83 ? 23.828 1.128 -24.478 1.00 79.25 83 ARG A O 1
ATOM 567 N N . ARG A 1 84 ? 22.813 -0.673 -23.595 1.00 81.25 84 ARG A N 1
ATOM 568 C CA . ARG A 1 84 ? 23.811 -1.650 -24.077 1.00 81.25 84 ARG A CA 1
ATOM 569 C C . ARG A 1 84 ? 23.808 -1.766 -25.602 1.00 81.25 84 ARG A C 1
ATOM 571 O O . ARG A 1 84 ? 24.885 -1.754 -26.192 1.00 81.25 84 ARG A O 1
ATOM 578 N N . ALA A 1 85 ? 22.633 -1.807 -26.231 1.00 76.06 85 ALA A N 1
ATOM 579 C CA . ALA A 1 85 ? 22.496 -1.869 -27.686 1.00 76.06 85 ALA A CA 1
ATOM 580 C C . ALA A 1 85 ? 23.094 -0.630 -28.376 1.00 76.06 85 ALA A C 1
ATOM 582 O O . ALA 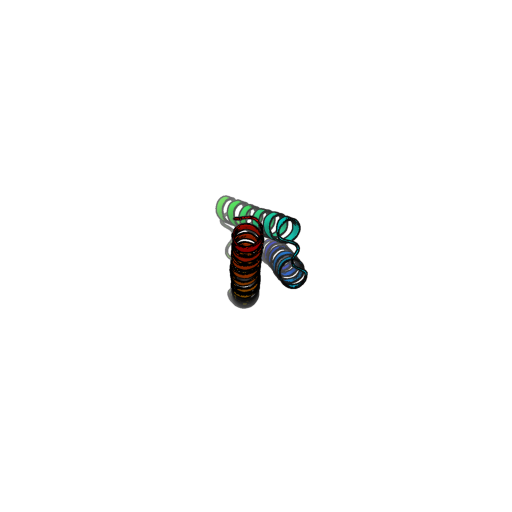A 1 85 ? 23.871 -0.764 -29.319 1.00 76.06 85 ALA A O 1
ATOM 583 N N . VAL A 1 86 ? 22.819 0.571 -27.853 1.00 82.44 86 VAL A N 1
ATOM 584 C CA . VAL A 1 86 ? 23.421 1.823 -28.349 1.00 82.44 86 VAL A CA 1
ATOM 585 C C . VAL A 1 86 ? 24.942 1.824 -28.176 1.00 82.44 86 VAL A C 1
ATOM 587 O O . VAL A 1 86 ? 25.662 2.247 -29.077 1.00 82.44 86 VAL A O 1
ATOM 590 N N . SER A 1 87 ? 25.452 1.337 -27.039 1.00 79.44 87 SER A N 1
ATOM 591 C CA . SER A 1 87 ? 26.898 1.256 -26.790 1.00 79.44 87 SER A CA 1
ATOM 592 C C . SER A 1 87 ? 27.603 0.276 -27.737 1.00 79.44 87 SER A C 1
ATOM 594 O O . SER A 1 87 ? 28.716 0.550 -28.178 1.00 79.44 87 SER A O 1
ATOM 596 N N . ALA A 1 88 ? 26.955 -0.845 -28.075 1.00 76.25 88 ALA A N 1
ATOM 597 C CA . ALA A 1 88 ? 27.469 -1.818 -29.038 1.00 76.25 88 ALA A CA 1
ATOM 598 C C . ALA A 1 88 ? 27.521 -1.246 -30.463 1.00 76.25 88 ALA A C 1
ATOM 600 O O . ALA A 1 88 ? 28.517 -1.432 -31.146 1.00 76.25 88 ALA A O 1
ATOM 601 N N . TYR A 1 89 ? 26.503 -0.483 -30.871 1.00 70.88 89 TYR A N 1
ATOM 602 C CA . TYR A 1 89 ? 26.475 0.204 -32.170 1.00 70.88 89 TYR A CA 1
ATOM 603 C C . TYR A 1 89 ? 27.468 1.371 -32.286 1.00 70.88 89 TYR A C 1
ATOM 605 O O . TYR A 1 89 ? 27.838 1.753 -33.391 1.00 70.88 89 TYR A O 1
ATOM 613 N N . ARG A 1 90 ? 27.874 1.975 -31.162 1.00 73.88 90 ARG A N 1
ATOM 614 C CA . ARG A 1 90 ? 28.851 3.079 -31.125 1.00 73.88 90 ARG A CA 1
ATOM 615 C C . ARG A 1 90 ? 30.305 2.625 -30.991 1.00 73.88 90 ARG A C 1
ATOM 617 O O . ARG A 1 90 ? 31.189 3.477 -31.067 1.00 73.88 90 ARG A O 1
ATOM 624 N N . ARG A 1 91 ? 30.571 1.336 -30.758 1.00 55.75 91 ARG A N 1
ATOM 625 C CA . ARG A 1 91 ? 31.937 0.802 -30.809 1.00 55.75 91 ARG A CA 1
ATOM 626 C C . ARG A 1 91 ? 32.295 0.514 -32.278 1.00 55.75 91 ARG A C 1
ATOM 628 O O . ARG A 1 91 ? 31.544 -0.233 -32.897 1.00 55.75 91 ARG A O 1
ATOM 635 N N . PRO A 1 92 ? 33.360 1.135 -32.825 1.00 55.56 92 PRO A N 1
ATOM 636 C CA . PRO A 1 92 ? 33.830 0.878 -34.187 1.00 55.56 92 PRO A CA 1
ATOM 637 C C . PRO A 1 92 ? 34.360 -0.549 -34.359 1.00 55.56 92 PRO A C 1
ATOM 639 O O . PRO A 1 92 ? 34.797 -1.144 -33.343 1.00 55.56 92 PRO A O 1
#

Foldseek 3Di:
DLLVQLLVLLVQLLVCLVVLNPVSNVVSVVSNVVSVVVCVVVVHDDDPVSVVSSVVSVVSSVVSVVVSVVVVVVVVVVVVVVVVVVVVVPPD

Mean predicted aligned error: 7.7 Å

Nearest PDB structures (foldseek):
  8cwo-assembly1_T  TM=6.182E-01  e=2.687E-01  Cutibacterium acnes
  8b0x-assembly1_T  TM=5.694E-01  e=5.523E-01  Escherichia coli B
  5h5u-assembly1_1  TM=5.740E-01  e=5.201E-01  Escherichia coli K-12
  8emm-assembly1_T  TM=5.623E-01  e=6.613E-01  Escherichia coli
  6gow-assembly1_E  TM=5.693E-01  e=2.069E+00  Bacillus subtilis